Protein AF-A0A7W2AKX7-F1 (afdb_monomer_lite)

pLDDT: mean 70.53, std 17.24, range [45.03, 94.56]

Organism: NCBI:txid357441

Foldseek 3Di:
DPVVVVVVVVVVPPPPDDDDDDPPVVVVLVVLLVVQLVVLVVLAPDDPPPDDDDPVNVPDDPWFKWKAWPVVRDTGDTDRDPSVNSNVQSVVCVVDPPIRIHMYTD

Sequence (106 aa):
MKKRLLWCLLSLSLSLTSQPVFAEETQRSLSTGARMYKNIYAQTSAFDSAFPETEERALQPRFGYFWYCPSCDYESCWHFFHSTAAAFAVTHAQKYDGHHPVIYEV

Structure (mmCIF, N/CA/C/O backbone):
data_AF-A0A7W2AKX7-F1
#
_entry.id   AF-A0A7W2AKX7-F1
#
loop_
_atom_site.group_PDB
_atom_site.id
_atom_site.type_symbol
_atom_site.label_atom_id
_atom_site.label_alt_id
_atom_site.label_comp_id
_atom_site.label_asym_id
_atom_site.label_entity_id
_atom_site.label_seq_id
_atom_site.pdbx_PDB_ins_code
_atom_site.Cartn_x
_atom_site.Cartn_y
_atom_site.Cartn_z
_atom_site.occupancy
_atom_site.B_iso_or_equiv
_atom_site.auth_seq_id
_atom_site.auth_comp_id
_atom_site.auth_asym_id
_atom_site.auth_atom_id
_atom_site.pdbx_PDB_model_num
ATOM 1 N N . MET A 1 1 ? 10.613 48.150 16.833 1.00 48.66 1 MET A N 1
ATOM 2 C CA . MET A 1 1 ? 9.802 46.923 16.641 1.00 48.66 1 MET A CA 1
ATOM 3 C C . MET A 1 1 ? 10.330 45.765 17.509 1.00 48.66 1 MET A C 1
ATOM 5 O O . MET A 1 1 ? 10.811 44.781 16.976 1.00 48.66 1 MET A O 1
ATOM 9 N N . LYS A 1 2 ? 10.287 45.870 18.851 1.00 52.50 2 LYS A N 1
ATOM 10 C CA . LYS A 1 2 ? 10.832 44.832 19.768 1.00 52.50 2 LYS A CA 1
ATOM 11 C C . LYS A 1 2 ? 9.838 44.303 20.819 1.00 52.50 2 LYS A C 1
ATOM 13 O O . LYS A 1 2 ? 10.099 43.285 21.437 1.00 52.50 2 LYS A O 1
ATOM 18 N N . LYS A 1 3 ? 8.677 44.951 20.996 1.00 54.22 3 LYS A N 1
ATOM 19 C CA . LYS A 1 3 ? 7.687 44.584 22.033 1.00 54.22 3 LYS A CA 1
ATOM 20 C C . LYS A 1 3 ? 6.637 43.555 21.585 1.00 54.22 3 LYS A C 1
ATOM 22 O O . LYS A 1 3 ? 5.965 42.983 22.430 1.00 54.22 3 LYS A O 1
ATOM 27 N N . ARG A 1 4 ? 6.504 43.302 20.274 1.00 53.56 4 ARG A N 1
ATOM 28 C CA . ARG A 1 4 ? 5.521 42.345 19.724 1.00 53.56 4 ARG A CA 1
ATOM 29 C C . ARG A 1 4 ? 6.011 40.893 19.727 1.00 53.56 4 ARG A C 1
ATOM 31 O O . ARG A 1 4 ? 5.192 39.991 19.781 1.00 53.56 4 ARG A O 1
ATOM 38 N N . LEU A 1 5 ? 7.328 40.672 19.725 1.00 52.88 5 LEU A N 1
ATOM 39 C CA . LEU A 1 5 ? 7.907 39.323 19.690 1.00 52.88 5 LEU A CA 1
ATOM 40 C C . LEU A 1 5 ? 7.781 38.585 21.034 1.00 52.88 5 LEU A C 1
ATOM 42 O O . LEU A 1 5 ? 7.707 37.363 21.062 1.00 52.88 5 LEU A O 1
ATOM 46 N N . LEU A 1 6 ? 7.728 39.330 22.145 1.00 51.50 6 LEU A N 1
ATOM 47 C CA . LEU A 1 6 ? 7.662 38.748 23.489 1.00 51.50 6 LEU A CA 1
ATOM 48 C C . LEU A 1 6 ? 6.304 38.092 23.785 1.00 51.50 6 LEU A C 1
ATOM 50 O O . LEU A 1 6 ? 6.235 37.144 24.557 1.00 51.50 6 LEU A O 1
ATOM 54 N N . TRP A 1 7 ? 5.230 38.577 23.155 1.00 49.56 7 TRP A N 1
ATOM 55 C CA . TRP A 1 7 ? 3.875 38.082 23.406 1.00 49.56 7 TRP A CA 1
ATOM 56 C C . TRP A 1 7 ? 3.608 36.726 22.748 1.00 49.56 7 TRP A C 1
ATOM 58 O O . TRP A 1 7 ? 2.888 35.920 23.324 1.00 49.56 7 TRP A O 1
ATOM 68 N N . CYS A 1 8 ? 4.250 36.425 21.613 1.00 52.28 8 CYS A N 1
ATOM 69 C CA . CYS A 1 8 ? 4.121 35.118 20.961 1.00 52.28 8 CYS A CA 1
ATOM 70 C C . CYS A 1 8 ? 4.791 33.987 21.759 1.00 52.28 8 CYS A C 1
ATOM 72 O O . CYS A 1 8 ? 4.350 32.844 21.700 1.00 52.28 8 CYS A O 1
ATOM 74 N N . LEU A 1 9 ? 5.844 34.297 22.523 1.00 50.62 9 LEU A N 1
ATOM 75 C CA . LEU A 1 9 ? 6.561 33.297 23.320 1.00 50.62 9 LEU A CA 1
ATOM 76 C C . LEU A 1 9 ? 5.803 32.910 24.599 1.00 50.62 9 LEU A C 1
ATOM 78 O O . LEU A 1 9 ? 5.933 31.780 25.057 1.00 50.62 9 LEU A O 1
ATOM 82 N N . LEU A 1 10 ? 4.976 33.809 25.144 1.00 51.22 10 LEU A N 1
ATOM 83 C CA . LEU A 1 10 ? 4.156 33.534 26.331 1.00 51.22 10 LEU A CA 1
ATOM 84 C C . LEU A 1 10 ? 2.899 32.703 26.034 1.00 51.22 10 LEU A C 1
ATOM 86 O O . LEU A 1 10 ? 2.378 32.058 26.936 1.00 51.22 10 LEU A O 1
ATOM 90 N N . SER A 1 11 ? 2.411 32.684 24.791 1.00 52.78 11 SER A N 1
ATOM 91 C CA . SER A 1 11 ? 1.257 31.851 24.412 1.00 52.78 11 SER A CA 1
ATOM 92 C C . SER A 1 11 ? 1.625 30.373 24.260 1.00 52.78 11 SER A C 1
ATOM 94 O O . SER A 1 11 ? 0.772 29.505 24.422 1.00 52.78 11 SER A O 1
ATOM 96 N N . LEU A 1 12 ? 2.894 30.077 23.952 1.00 47.62 12 LEU A N 1
ATOM 97 C CA . LEU A 1 12 ? 3.352 28.714 23.672 1.00 47.62 12 LEU A CA 1
ATOM 98 C C . LEU A 1 12 ? 3.536 27.862 24.939 1.00 47.62 12 LEU A C 1
ATOM 100 O O . LEU A 1 12 ? 3.527 26.637 24.859 1.00 47.62 12 LEU A O 1
ATOM 104 N N . SER A 1 13 ? 3.695 28.484 26.108 1.00 50.72 13 SER A N 1
ATOM 105 C CA . SER A 1 13 ? 4.015 27.787 27.359 1.00 50.72 13 SER A CA 1
ATOM 106 C C . SER A 1 13 ? 2.797 27.301 28.153 1.00 50.72 13 SER A C 1
ATOM 108 O O . SER A 1 13 ? 2.977 26.581 29.131 1.00 50.72 13 SER A O 1
ATOM 110 N N . LEU A 1 14 ? 1.565 27.634 27.744 1.00 46.91 14 LEU A N 1
ATOM 111 C CA . LEU A 1 14 ? 0.359 27.333 28.531 1.00 46.91 14 LEU A CA 1
ATOM 112 C C . LEU A 1 14 ? -0.469 26.125 28.057 1.00 46.91 14 LEU A C 1
ATOM 114 O O . LEU A 1 14 ? -1.562 25.913 28.568 1.00 46.91 14 LEU A O 1
ATOM 118 N N . SER A 1 15 ? 0.022 25.321 27.108 1.00 47.06 15 SER A N 1
ATOM 119 C CA . SER A 1 15 ? -0.707 24.124 26.633 1.00 47.06 15 SER A CA 1
ATOM 120 C C . SER A 1 15 ? -0.192 22.793 27.199 1.00 47.06 15 SER A C 1
ATOM 122 O O . SER A 1 15 ? -0.716 21.740 26.847 1.00 47.06 15 SER A O 1
ATOM 124 N N . LEU A 1 16 ? 0.804 22.799 28.092 1.00 45.78 16 LEU A N 1
ATOM 125 C CA . LEU A 1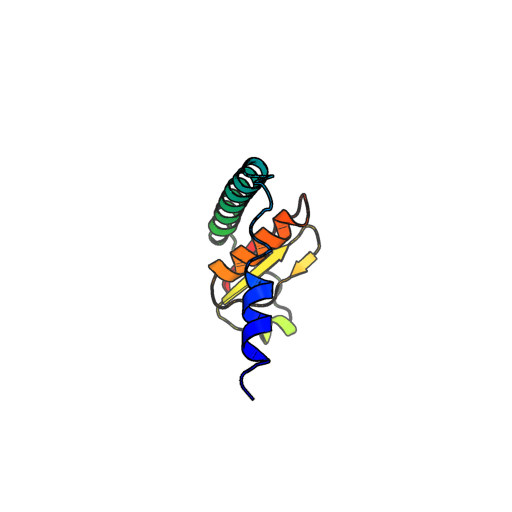 16 ? 1.416 21.564 28.599 1.00 45.78 16 LEU A CA 1
ATOM 126 C C . LEU A 1 16 ? 0.812 21.074 29.925 1.00 45.78 16 LEU A C 1
ATOM 128 O O . LEU A 1 16 ? 1.531 20.691 30.840 1.00 45.78 16 LEU A O 1
ATOM 132 N N . THR A 1 17 ? -0.517 21.073 30.035 1.00 53.84 17 THR A N 1
ATOM 133 C CA . THR A 1 17 ? -1.228 20.311 31.075 1.00 53.84 17 THR A CA 1
ATOM 134 C C . THR A 1 17 ? -2.499 19.696 30.488 1.00 53.84 17 THR A C 1
ATOM 136 O O . THR A 1 17 ? -3.613 20.121 30.785 1.00 53.84 17 THR A O 1
ATOM 139 N N . SER A 1 18 ? -2.351 18.686 29.636 1.00 49.06 18 SER A N 1
ATOM 140 C CA . SER A 1 18 ? -3.412 17.693 29.455 1.00 49.06 18 SER A CA 1
ATOM 141 C C . SER A 1 18 ? -2.872 16.350 29.933 1.00 49.06 18 SER A C 1
ATOM 143 O O . SER A 1 18 ? -1.775 15.929 29.575 1.00 49.06 18 SER A O 1
ATOM 145 N N . GLN A 1 19 ? -3.598 15.759 30.875 1.00 51.66 19 GLN A N 1
ATOM 146 C CA . GLN A 1 19 ? -3.283 14.483 31.505 1.00 51.66 19 GLN A CA 1
ATOM 147 C C . GLN A 1 19 ? -3.220 13.357 30.456 1.00 51.66 19 GLN A C 1
ATOM 149 O O . GLN A 1 19 ? -3.902 13.442 29.433 1.00 51.66 19 GLN A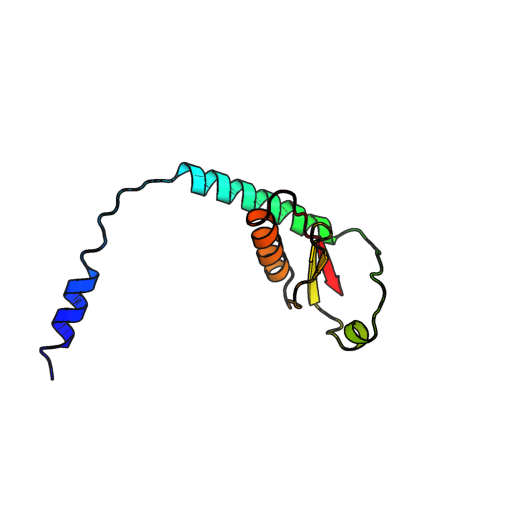 O 1
ATOM 154 N N . PRO A 1 20 ? -2.442 12.286 30.702 1.00 49.28 20 PRO A N 1
ATOM 155 C CA . PRO A 1 20 ? -2.321 11.173 29.778 1.00 49.28 20 PRO A CA 1
ATOM 156 C C . PRO A 1 20 ? -3.584 10.319 29.870 1.00 49.28 20 PRO A C 1
ATOM 158 O O . PRO A 1 20 ? -3.702 9.437 30.717 1.00 49.28 20 PRO A O 1
ATOM 161 N N . VAL A 1 21 ? -4.548 10.579 28.999 1.00 49.72 21 VAL A N 1
ATOM 162 C CA . VAL A 1 21 ? -5.604 9.616 28.703 1.00 49.72 21 VAL A CA 1
ATOM 163 C C . VAL A 1 21 ? -5.193 8.931 27.401 1.00 49.72 21 VAL A C 1
ATOM 165 O O . VAL A 1 21 ? -4.906 9.606 26.420 1.00 49.72 21 VAL A O 1
ATOM 168 N N . PHE A 1 22 ? -5.130 7.596 27.435 1.00 50.41 22 PHE A N 1
ATOM 169 C CA . PHE A 1 22 ? -4.808 6.671 26.334 1.00 50.41 22 PHE A CA 1
ATOM 170 C C . PHE A 1 22 ? -3.343 6.280 26.064 1.00 50.41 22 PHE A C 1
ATOM 172 O O . PHE A 1 22 ? -2.805 6.436 24.969 1.00 50.41 22 PHE A O 1
ATOM 179 N N . ALA A 1 23 ? -2.743 5.575 27.026 1.00 51.66 23 ALA A N 1
ATOM 180 C CA . ALA A 1 23 ? -1.642 4.649 26.730 1.00 51.66 23 ALA A CA 1
ATOM 181 C C . ALA A 1 23 ? -2.138 3.303 26.145 1.00 51.66 23 ALA A C 1
ATOM 183 O O . ALA A 1 23 ? -1.448 2.689 25.336 1.00 51.66 23 ALA A O 1
ATOM 184 N N . GLU A 1 24 ? -3.344 2.841 26.499 1.00 49.38 24 GLU A N 1
ATOM 185 C CA . GLU A 1 24 ? -3.778 1.472 26.169 1.00 49.38 24 GLU A CA 1
ATOM 186 C C . GLU A 1 24 ? -4.277 1.296 24.721 1.00 49.38 24 GLU A C 1
ATOM 188 O O . GLU A 1 24 ? -3.961 0.306 24.060 1.00 49.38 24 GLU A O 1
ATOM 193 N N . GLU A 1 25 ? -5.007 2.277 24.187 1.00 49.47 25 GLU A N 1
ATOM 194 C CA . GLU A 1 25 ? -5.493 2.264 22.797 1.00 49.47 25 GLU A CA 1
ATOM 195 C C . GLU A 1 25 ? -4.364 2.538 21.810 1.00 49.47 25 GLU A C 1
ATOM 197 O O . GLU A 1 25 ? -4.284 1.882 20.775 1.00 49.47 25 GLU A O 1
ATOM 202 N N . THR A 1 26 ? -3.406 3.389 22.186 1.00 51.69 26 THR A N 1
ATOM 203 C CA . THR A 1 26 ? -2.187 3.627 21.407 1.00 51.69 26 THR A CA 1
ATOM 204 C C . THR A 1 26 ? -1.350 2.353 21.283 1.00 51.69 26 THR A C 1
ATOM 206 O O . THR A 1 26 ? -0.878 2.034 20.197 1.00 51.69 26 THR A O 1
ATOM 209 N N . GLN A 1 27 ? -1.206 1.564 22.352 1.00 52.94 27 GLN A N 1
ATOM 210 C CA . GLN A 1 27 ? -0.404 0.336 22.325 1.00 52.94 27 GLN A CA 1
ATOM 211 C C . GLN A 1 27 ? -1.107 -0.813 21.575 1.00 52.94 27 GLN A C 1
ATOM 213 O O . GLN A 1 27 ? -0.467 -1.569 20.834 1.00 52.94 27 GLN A O 1
ATOM 218 N N . ARG A 1 28 ? -2.438 -0.924 21.701 1.00 57.19 28 ARG A N 1
ATOM 219 C CA . ARG A 1 28 ? -3.257 -1.860 20.909 1.00 57.19 28 ARG A CA 1
ATOM 220 C C . ARG A 1 28 ? -3.265 -1.470 19.427 1.00 57.19 28 ARG A C 1
ATOM 222 O O . ARG A 1 28 ? -3.094 -2.339 18.578 1.00 57.19 28 ARG A O 1
ATOM 229 N N . SER A 1 29 ? -3.368 -0.180 19.116 1.00 58.06 29 SER A N 1
ATOM 230 C CA . SER A 1 29 ? -3.275 0.358 17.754 1.00 58.06 29 SER A CA 1
ATOM 231 C C . SER A 1 29 ? -1.886 0.137 17.147 1.00 58.06 29 SER A C 1
ATOM 233 O O . SER A 1 29 ? -1.780 -0.355 16.026 1.00 58.06 29 SER A O 1
ATOM 235 N N . LEU A 1 30 ? -0.810 0.367 17.909 1.00 59.69 30 LEU A N 1
ATOM 236 C CA . LEU A 1 30 ? 0.567 0.157 17.452 1.00 59.69 30 LEU A CA 1
ATOM 237 C C . LEU A 1 30 ? 0.864 -1.325 17.183 1.00 59.69 30 LEU A C 1
ATOM 239 O O . LEU A 1 30 ? 1.447 -1.663 16.157 1.00 59.69 30 LEU A O 1
ATOM 243 N N . SER A 1 31 ? 0.439 -2.223 18.077 1.00 62.38 31 SER A N 1
ATOM 244 C CA . SER A 1 31 ? 0.616 -3.673 17.896 1.00 62.38 31 SER A CA 1
ATOM 245 C C . SER A 1 31 ? -0.241 -4.231 16.756 1.00 62.38 31 SER A C 1
ATOM 247 O O . SER A 1 31 ? 0.236 -5.059 15.978 1.00 62.38 31 SER A O 1
ATOM 249 N N . THR A 1 32 ? -1.471 -3.735 16.599 1.00 66.38 32 THR A N 1
ATOM 250 C CA . THR A 1 32 ? -2.360 -4.097 15.484 1.00 66.38 32 THR A CA 1
ATOM 251 C C . THR A 1 32 ? -1.810 -3.575 14.160 1.00 66.38 32 THR A C 1
ATOM 253 O O . THR A 1 32 ? -1.724 -4.332 13.197 1.00 66.38 32 THR A O 1
ATOM 256 N N . GLY A 1 33 ? -1.341 -2.326 14.125 1.00 63.16 33 GLY A N 1
ATOM 257 C CA . GLY A 1 33 ? -0.700 -1.713 12.964 1.00 63.16 33 GLY A CA 1
ATOM 258 C C . GLY A 1 33 ? 0.601 -2.403 12.569 1.00 63.16 33 GLY A C 1
ATOM 259 O O . GLY A 1 33 ? 0.792 -2.699 11.397 1.00 63.16 33 GLY A O 1
ATOM 260 N N . ALA A 1 34 ? 1.458 -2.758 13.530 1.00 66.50 34 ALA A N 1
ATOM 26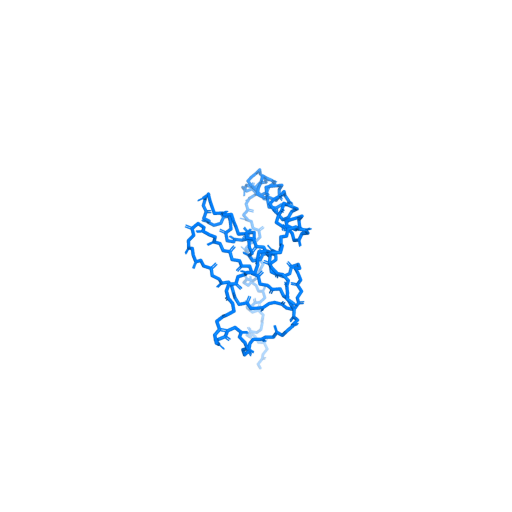1 C CA . ALA A 1 34 ? 2.682 -3.512 13.263 1.00 66.50 34 ALA A CA 1
ATOM 262 C C . ALA A 1 34 ? 2.386 -4.920 12.718 1.00 66.50 34 ALA A C 1
ATOM 264 O O . ALA A 1 34 ? 3.072 -5.397 11.812 1.00 66.50 34 ALA A O 1
ATOM 265 N N . ARG A 1 35 ? 1.340 -5.582 13.231 1.00 68.88 35 ARG A N 1
ATOM 266 C CA . ARG A 1 35 ? 0.884 -6.884 12.729 1.00 68.88 35 ARG A CA 1
ATOM 267 C C . ARG A 1 35 ? 0.304 -6.776 11.318 1.00 68.88 35 ARG A C 1
ATOM 269 O O . ARG A 1 35 ? 0.655 -7.590 10.470 1.00 68.88 35 ARG A O 1
ATOM 276 N N . MET A 1 36 ? -0.536 -5.776 11.057 1.00 66.44 36 MET A N 1
ATOM 277 C CA . MET A 1 36 ? -1.096 -5.506 9.728 1.00 66.44 36 MET A CA 1
ATOM 278 C C . MET A 1 36 ? 0.001 -5.160 8.724 1.00 66.44 36 MET A C 1
ATOM 280 O O . MET A 1 36 ? 0.048 -5.763 7.658 1.00 66.44 36 MET A O 1
ATOM 284 N N . TYR A 1 37 ? 0.932 -4.280 9.097 1.00 70.19 37 TYR A N 1
ATOM 285 C CA . TYR A 1 37 ? 2.098 -3.949 8.283 1.00 70.19 37 TYR A CA 1
ATOM 286 C C . TYR A 1 37 ? 2.889 -5.203 7.931 1.00 70.19 37 TYR A C 1
ATOM 288 O O . TYR A 1 37 ? 3.172 -5.431 6.765 1.00 70.19 37 TYR A O 1
ATOM 296 N N . LYS A 1 38 ? 3.183 -6.066 8.911 1.00 70.06 38 LYS A N 1
ATOM 297 C CA . LYS A 1 38 ? 3.902 -7.321 8.666 1.00 70.06 38 LYS A CA 1
ATOM 298 C C . LYS A 1 38 ? 3.144 -8.258 7.720 1.00 70.06 38 LYS A C 1
ATOM 300 O O . LYS A 1 38 ? 3.779 -8.891 6.886 1.00 70.06 38 LYS A O 1
ATOM 305 N N . ASN A 1 39 ? 1.821 -8.348 7.839 1.00 69.12 39 ASN A N 1
ATOM 306 C CA . ASN A 1 39 ? 1.000 -9.203 6.979 1.00 69.12 39 ASN A CA 1
ATOM 307 C C . ASN A 1 39 ? 0.967 -8.688 5.536 1.00 69.12 39 ASN A C 1
ATOM 309 O O . ASN A 1 39 ? 1.230 -9.456 4.618 1.00 69.12 39 ASN A O 1
ATOM 313 N N . ILE A 1 40 ? 0.710 -7.393 5.348 1.00 69.00 40 ILE A N 1
ATOM 314 C CA . ILE A 1 40 ? 0.672 -6.763 4.024 1.00 69.00 40 ILE A CA 1
ATOM 315 C C . ILE A 1 40 ? 2.079 -6.779 3.398 1.00 69.00 40 ILE A C 1
ATOM 317 O O . ILE A 1 40 ? 2.233 -7.075 2.218 1.00 69.00 40 ILE A O 1
ATOM 321 N N . TYR A 1 41 ? 3.127 -6.566 4.200 1.00 66.44 41 TYR A N 1
ATOM 322 C CA . TYR A 1 41 ? 4.520 -6.676 3.761 1.00 66.44 41 TYR A CA 1
ATOM 323 C C . TYR A 1 41 ? 4.906 -8.102 3.347 1.00 66.44 41 TYR A C 1
ATOM 325 O O . TYR A 1 41 ? 5.679 -8.294 2.412 1.00 66.44 41 TYR A O 1
ATOM 333 N N . ALA A 1 42 ? 4.368 -9.120 4.019 1.00 64.31 42 ALA A N 1
ATOM 334 C CA . ALA A 1 42 ? 4.614 -10.515 3.667 1.00 64.31 42 ALA A CA 1
ATOM 335 C C . ALA A 1 42 ? 3.821 -10.977 2.431 1.00 64.31 42 ALA A C 1
ATOM 337 O O . ALA A 1 42 ? 4.223 -11.946 1.796 1.00 64.31 42 ALA A O 1
ATOM 338 N N . GLN A 1 43 ? 2.723 -10.302 2.077 1.00 63.09 43 GLN A N 1
ATOM 339 C CA . GLN A 1 43 ? 1.876 -10.669 0.936 1.00 63.09 43 GLN A CA 1
ATOM 340 C C . GLN A 1 43 ? 2.480 -10.321 -0.430 1.00 63.09 43 GLN A C 1
ATOM 342 O O . GLN A 1 43 ? 1.998 -10.817 -1.442 1.00 63.09 43 GLN A O 1
ATOM 347 N N . THR A 1 44 ? 3.570 -9.554 -0.473 1.00 57.16 44 THR A N 1
ATOM 348 C CA . THR A 1 44 ? 4.236 -9.168 -1.727 1.00 57.16 44 THR A CA 1
ATOM 349 C C . THR A 1 44 ? 4.932 -10.314 -2.474 1.00 57.16 44 THR A C 1
ATOM 351 O O . THR A 1 44 ? 5.389 -10.105 -3.588 1.00 57.16 44 THR A O 1
ATOM 354 N N . SER A 1 45 ? 5.057 -11.517 -1.899 1.00 49.75 45 SER A N 1
ATOM 355 C CA . SER A 1 45 ? 5.931 -12.572 -2.448 1.00 49.75 45 SER A CA 1
ATOM 356 C C . SER A 1 45 ? 5.236 -13.756 -3.121 1.00 49.75 45 SER A C 1
ATOM 358 O O . SER A 1 45 ? 5.895 -14.741 -3.449 1.00 49.75 45 SER A O 1
ATOM 360 N N . ALA A 1 46 ? 3.935 -13.699 -3.375 1.00 50.81 46 ALA A N 1
ATOM 361 C CA . ALA A 1 46 ? 3.288 -14.738 -4.161 1.00 50.81 46 ALA A CA 1
ATOM 362 C C . ALA A 1 46 ? 2.029 -14.178 -4.796 1.00 50.81 46 ALA A C 1
ATOM 364 O O . ALA A 1 46 ? 1.013 -14.135 -4.124 1.00 50.81 46 ALA A O 1
ATOM 365 N N . PHE A 1 47 ? 2.095 -13.743 -6.052 1.00 46.72 47 PHE A N 1
ATOM 366 C CA . PHE A 1 47 ? 1.097 -14.098 -7.059 1.00 46.72 47 PHE A CA 1
ATOM 367 C C . PHE A 1 47 ? 1.475 -13.492 -8.411 1.00 46.72 47 PHE A C 1
ATOM 369 O O . PHE A 1 47 ? 1.541 -12.279 -8.569 1.00 46.72 47 PHE A O 1
ATOM 376 N N . ASP A 1 48 ? 1.601 -14.374 -9.399 1.00 45.03 48 ASP A N 1
ATOM 377 C CA . ASP A 1 48 ? 1.560 -14.102 -10.841 1.00 45.03 48 ASP A CA 1
ATOM 378 C C . ASP A 1 48 ? 0.109 -13.770 -11.270 1.00 45.03 48 ASP A C 1
ATOM 380 O O . ASP A 1 48 ? -0.413 -14.239 -12.282 1.00 45.03 48 ASP A O 1
ATOM 384 N N . SER A 1 49 ? -0.615 -13.032 -10.420 1.00 48.56 49 SER A N 1
ATOM 385 C CA . SER A 1 49 ? -1.957 -12.544 -10.713 1.00 48.56 49 SER A CA 1
ATOM 386 C C . SER A 1 49 ? -1.779 -11.328 -11.596 1.00 48.56 49 SER A C 1
ATOM 388 O O . SER A 1 49 ? -1.777 -10.195 -11.118 1.00 48.56 49 SER A O 1
ATOM 390 N N . ALA A 1 50 ? -1.577 -11.591 -12.885 1.00 55.94 50 ALA A N 1
ATOM 391 C CA . ALA A 1 50 ? -1.626 -10.590 -13.928 1.00 55.94 50 ALA A CA 1
ATOM 392 C C . ALA A 1 50 ? -2.979 -9.879 -13.828 1.00 55.94 50 ALA A C 1
ATOM 394 O O . ALA A 1 50 ? -4.001 -10.370 -14.315 1.00 55.94 50 ALA A O 1
ATOM 395 N N . PHE A 1 51 ? -3.008 -8.730 -13.149 1.00 58.28 51 PHE A N 1
ATOM 396 C CA . PHE A 1 51 ? -4.104 -7.810 -13.359 1.00 58.28 51 PHE A CA 1
ATOM 397 C C . PHE A 1 51 ? -4.155 -7.507 -14.854 1.00 58.28 51 PHE A C 1
ATOM 399 O O . PHE A 1 51 ? -3.098 -7.315 -15.460 1.00 58.28 51 PHE A O 1
ATOM 406 N N . PRO A 1 52 ? -5.351 -7.442 -15.451 1.00 57.09 52 PRO A N 1
ATOM 407 C CA . PRO A 1 52 ? -5.465 -7.146 -16.867 1.00 57.09 52 PRO A CA 1
ATOM 408 C C . PRO A 1 52 ? -4.728 -5.836 -17.180 1.00 57.09 52 PRO A C 1
ATOM 410 O O . PRO A 1 52 ? -4.979 -4.806 -16.547 1.00 57.09 52 PRO A O 1
ATOM 413 N N . GLU A 1 53 ? -3.783 -5.894 -18.122 1.00 58.28 53 GLU A N 1
ATOM 414 C CA . GLU A 1 53 ? -3.136 -4.705 -18.673 1.00 58.28 53 GLU A CA 1
ATOM 415 C C . GLU A 1 53 ? -4.210 -3.872 -19.377 1.00 58.28 53 GLU A C 1
ATOM 417 O O . GLU A 1 53 ? -4.743 -4.253 -20.420 1.00 58.28 53 GLU A O 1
ATOM 422 N N . THR A 1 54 ? -4.570 -2.742 -18.777 1.00 66.94 54 THR A N 1
ATOM 423 C CA . THR A 1 54 ? -5.395 -1.725 -19.425 1.00 66.94 54 THR A CA 1
ATOM 424 C C . THR A 1 54 ? -4.497 -0.764 -20.202 1.00 66.94 54 THR A C 1
ATOM 426 O O . THR A 1 54 ? -3.320 -0.592 -19.879 1.00 66.94 54 THR A O 1
ATOM 429 N N . GLU A 1 55 ? -5.050 -0.095 -21.217 1.00 64.06 55 GLU A N 1
ATOM 430 C CA . GLU A 1 55 ? -4.327 0.923 -21.998 1.00 64.06 55 GLU A CA 1
ATOM 431 C C . GLU A 1 55 ? -3.779 2.050 -21.099 1.00 64.06 55 GLU A C 1
ATOM 433 O O . GLU A 1 55 ? -2.677 2.551 -21.308 1.00 64.06 55 GLU A O 1
ATOM 438 N N . GLU A 1 56 ? -4.506 2.379 -20.028 1.00 66.88 56 GLU A N 1
ATOM 439 C CA . GLU A 1 56 ? -4.082 3.343 -19.012 1.00 66.88 56 GLU A CA 1
ATOM 440 C C . GLU A 1 56 ? -2.881 2.842 -18.193 1.00 66.88 56 GLU A C 1
ATOM 442 O O . GLU A 1 56 ? -1.959 3.609 -17.917 1.00 66.88 56 GLU A O 1
ATOM 447 N N . ARG A 1 57 ? -2.832 1.544 -17.864 1.00 64.56 57 ARG A N 1
ATOM 448 C CA . ARG A 1 57 ? -1.716 0.932 -17.128 1.00 64.56 57 ARG A CA 1
ATOM 449 C C . ARG A 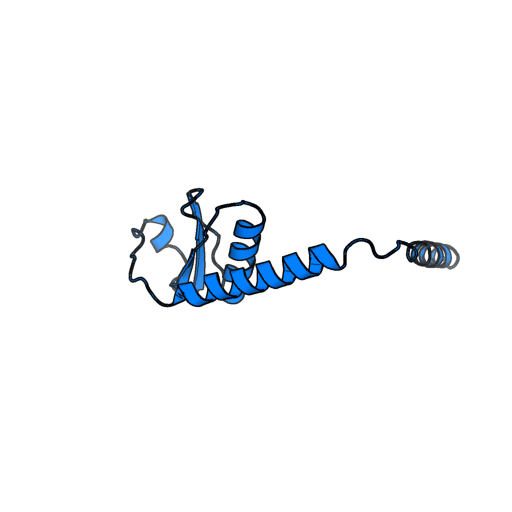1 57 ? -0.466 0.755 -17.998 1.00 64.56 57 ARG A C 1
ATOM 451 O O . ARG A 1 57 ? 0.642 0.847 -17.481 1.00 64.56 57 ARG A O 1
ATOM 458 N N . ALA A 1 58 ? -0.609 0.614 -19.317 1.00 65.69 58 ALA A N 1
ATOM 459 C CA . ALA A 1 58 ? 0.528 0.581 -20.245 1.00 65.69 58 ALA A CA 1
ATOM 460 C C . ALA A 1 58 ? 1.345 1.893 -20.265 1.00 65.69 58 ALA A C 1
ATOM 462 O O . ALA A 1 58 ? 2.517 1.890 -20.651 1.00 65.69 58 ALA A O 1
ATOM 463 N N . LEU A 1 59 ? 0.740 3.008 -19.837 1.00 69.50 59 LEU A N 1
ATOM 464 C CA . LEU A 1 59 ? 1.385 4.320 -19.718 1.00 69.50 59 LEU A CA 1
ATOM 465 C C . LEU A 1 59 ? 2.017 4.566 -18.336 1.00 69.50 59 LEU A C 1
ATOM 467 O O . LEU A 1 59 ? 2.680 5.587 -18.140 1.00 69.50 59 LEU A O 1
ATOM 471 N N . GLN A 1 60 ? 1.807 3.665 -17.375 1.00 66.31 60 GLN A N 1
ATOM 472 C CA . GLN A 1 60 ? 2.255 3.829 -15.994 1.00 66.31 60 GLN A CA 1
ATOM 473 C C . GLN A 1 60 ? 3.712 3.368 -15.786 1.00 66.31 60 GLN A C 1
ATOM 475 O O . GLN A 1 60 ? 4.294 2.704 -16.650 1.00 66.31 60 GLN A O 1
ATOM 480 N N . PRO A 1 61 ? 4.356 3.775 -14.671 1.00 66.12 61 PRO A N 1
ATOM 481 C CA . PRO A 1 61 ? 5.746 3.430 -14.391 1.00 66.12 61 PRO A CA 1
ATOM 482 C C . PRO A 1 61 ? 5.968 1.914 -14.422 1.00 66.12 61 PRO A C 1
ATOM 484 O O . PRO A 1 61 ? 5.265 1.166 -13.756 1.00 66.12 61 PRO A O 1
ATOM 487 N N . ARG A 1 62 ? 6.992 1.468 -15.159 1.00 70.31 62 ARG A N 1
ATOM 488 C CA . ARG A 1 62 ? 7.399 0.049 -15.242 1.00 70.31 62 ARG A CA 1
ATOM 489 C C . ARG A 1 62 ? 8.223 -0.428 -14.043 1.00 70.31 62 ARG A C 1
ATOM 491 O O . ARG A 1 62 ? 8.899 -1.441 -14.139 1.00 70.31 62 ARG A O 1
ATOM 498 N N . PHE A 1 63 ? 8.303 0.393 -13.004 1.00 80.50 63 PHE A N 1
ATOM 499 C CA . PHE A 1 63 ? 8.998 0.058 -11.777 1.00 80.50 63 PHE A CA 1
ATOM 500 C C . PHE A 1 63 ? 8.296 0.755 -10.613 1.00 80.50 63 PHE A C 1
ATOM 502 O O . PHE A 1 63 ? 8.020 1.959 -10.674 1.00 80.50 63 PHE A O 1
ATOM 509 N N . GLY A 1 64 ? 8.029 0.016 -9.544 1.00 87.69 64 GLY A N 1
ATOM 510 C CA . GLY A 1 64 ? 7.509 0.567 -8.297 1.00 87.69 64 GLY A CA 1
ATOM 511 C C . GLY A 1 64 ? 6.414 -0.288 -7.682 1.00 87.69 64 GLY A C 1
ATOM 512 O O . GLY A 1 64 ? 6.234 -1.450 -8.028 1.00 87.69 64 GLY A O 1
ATOM 513 N N . TYR A 1 65 ? 5.691 0.311 -6.740 1.00 88.50 65 TYR A N 1
ATOM 514 C CA . TYR A 1 65 ? 4.706 -0.378 -5.921 1.00 88.50 65 TYR A CA 1
ATOM 515 C C . TYR A 1 65 ? 3.386 0.382 -5.894 1.00 88.50 65 TYR A C 1
ATOM 517 O O . TYR A 1 65 ? 3.367 1.602 -5.741 1.00 88.50 65 TYR A O 1
ATOM 525 N N . PHE A 1 66 ? 2.274 -0.330 -5.947 1.00 89.75 66 PHE A N 1
ATOM 526 C CA . PHE A 1 66 ? 0.948 0.212 -5.649 1.00 89.75 66 PHE A CA 1
ATOM 527 C C . PHE A 1 66 ? 0.192 -0.783 -4.771 1.00 89.75 66 PHE A C 1
ATOM 529 O O . PHE A 1 66 ? 0.660 -1.899 -4.542 1.00 89.75 66 PHE A O 1
ATOM 536 N N . TRP A 1 67 ? -0.956 -0.395 -4.232 1.00 91.69 67 TRP A N 1
ATOM 537 C CA . TRP A 1 67 ? -1.824 -1.318 -3.514 1.00 91.69 67 TRP A CA 1
ATOM 538 C C . TRP A 1 67 ? -3.260 -1.226 -4.013 1.00 91.69 67 TRP A C 1
ATOM 540 O O . TRP A 1 67 ? -3.737 -0.164 -4.409 1.00 91.69 67 TRP A O 1
ATOM 550 N N . TYR A 1 68 ? -3.951 -2.358 -3.984 1.00 90.25 68 TYR A N 1
ATOM 551 C CA . TYR A 1 68 ? -5.348 -2.482 -4.375 1.00 90.25 68 TYR A CA 1
ATOM 552 C C . TYR A 1 68 ? -6.143 -3.142 -3.253 1.00 90.25 68 TYR A C 1
ATOM 554 O O . TYR A 1 68 ? -5.670 -4.078 -2.607 1.00 90.25 68 TYR A O 1
ATOM 562 N N . CYS A 1 69 ? -7.350 -2.648 -3.004 1.00 92.56 69 CYS A N 1
ATOM 563 C CA . CYS A 1 69 ? -8.273 -3.203 -2.026 1.00 92.56 69 CYS A CA 1
ATOM 564 C C . CYS A 1 69 ? -9.471 -3.848 -2.736 1.00 92.56 69 CYS A C 1
ATOM 566 O O . CYS A 1 69 ? -10.373 -3.122 -3.160 1.00 92.56 69 CYS A O 1
ATOM 568 N N . PRO A 1 70 ? -9.545 -5.193 -2.797 1.00 87.75 70 PRO A N 1
ATOM 569 C CA . PRO A 1 70 ? -10.666 -5.898 -3.423 1.00 87.75 70 PRO A CA 1
ATOM 570 C C . PRO A 1 70 ? -12.006 -5.633 -2.731 1.00 87.75 70 PRO A C 1
ATOM 572 O O . PRO A 1 70 ? -13.057 -5.687 -3.360 1.00 87.75 70 PRO A O 1
ATOM 575 N N . SER A 1 71 ? -11.981 -5.337 -1.427 1.00 90.50 71 SER A N 1
ATOM 576 C CA . SER A 1 71 ? -13.188 -5.101 -0.628 1.00 90.50 71 SER A CA 1
ATOM 577 C C . SER A 1 71 ? -13.967 -3.860 -1.067 1.00 90.50 71 SER A C 1
ATOM 579 O O . SER A 1 71 ? -15.180 -3.815 -0.887 1.00 90.50 71 SER A O 1
ATOM 581 N N . CYS A 1 72 ? -13.289 -2.854 -1.625 1.00 92.88 72 CYS A N 1
ATOM 582 C CA . CYS A 1 72 ? -13.914 -1.604 -2.063 1.00 92.88 72 CYS A CA 1
ATOM 583 C C . CYS A 1 72 ? -13.507 -1.172 -3.472 1.00 92.88 72 CYS A C 1
ATOM 585 O O . CYS A 1 72 ? -13.734 -0.021 -3.832 1.00 92.88 72 CYS A O 1
ATOM 587 N N . ASP A 1 73 ? -12.878 -2.075 -4.224 1.00 91.00 73 ASP A N 1
ATOM 588 C CA . ASP A 1 73 ? -12.398 -1.856 -5.587 1.00 91.00 73 ASP A CA 1
ATOM 589 C C . ASP A 1 73 ? -11.547 -0.581 -5.747 1.00 91.00 73 ASP A C 1
ATOM 591 O O . ASP A 1 73 ? -11.648 0.158 -6.723 1.00 91.00 73 ASP A O 1
ATOM 595 N N . TYR A 1 74 ? -10.728 -0.280 -4.733 1.00 90.38 74 TYR A N 1
ATOM 596 C CA . TYR A 1 74 ? -9.894 0.921 -4.718 1.00 90.38 74 TYR A CA 1
ATOM 597 C C . TYR A 1 74 ? -8.450 0.587 -5.081 1.00 90.38 74 TYR A C 1
ATOM 599 O O . TYR A 1 74 ? -7.824 -0.238 -4.416 1.00 90.38 74 TYR A O 1
ATOM 607 N N . GLU A 1 75 ? -7.913 1.288 -6.078 1.00 91.00 75 GLU A N 1
ATOM 608 C CA . GLU A 1 75 ? -6.505 1.248 -6.474 1.00 91.00 75 GLU A CA 1
ATOM 609 C C . GLU A 1 75 ? -5.786 2.528 -6.031 1.00 91.00 75 GLU A C 1
ATOM 611 O O . GLU A 1 75 ? -6.284 3.644 -6.211 1.00 91.00 75 GLU A O 1
ATOM 616 N N . SER A 1 76 ? -4.612 2.373 -5.421 1.00 90.12 76 SER A N 1
ATOM 617 C CA . SER A 1 76 ? -3.783 3.498 -5.006 1.00 90.12 76 SER A CA 1
ATOM 618 C C . SER A 1 76 ? -3.017 4.114 -6.172 1.00 90.12 76 SER A C 1
ATOM 620 O O . SER A 1 76 ? -2.803 3.498 -7.211 1.00 90.12 76 SER A O 1
ATOM 622 N N . CYS A 1 77 ? -2.486 5.317 -5.957 1.00 89.50 77 CYS A N 1
ATOM 623 C CA . CYS A 1 77 ? -1.408 5.810 -6.804 1.00 89.50 77 CYS A CA 1
ATOM 624 C C . CYS A 1 77 ? -0.119 4.991 -6.607 1.00 89.50 77 CYS A C 1
ATOM 626 O O . CYS A 1 77 ? 0.024 4.225 -5.650 1.00 89.50 77 CYS A O 1
ATOM 628 N N . TRP A 1 78 ? 0.833 5.189 -7.516 1.00 90.00 78 TRP A N 1
ATOM 629 C CA . TRP A 1 78 ? 2.143 4.553 -7.463 1.00 90.00 78 TRP A CA 1
ATOM 630 C C . TRP A 1 78 ? 3.047 5.151 -6.394 1.00 90.00 78 TRP A C 1
ATOM 632 O O . TRP A 1 78 ? 3.080 6.361 -6.158 1.00 90.00 78 TRP A O 1
ATOM 642 N N . HIS A 1 79 ? 3.864 4.284 -5.817 1.00 87.62 79 HIS A N 1
ATOM 643 C CA . HIS A 1 79 ? 4.877 4.590 -4.831 1.00 87.62 79 HIS A CA 1
ATOM 644 C C . HIS A 1 79 ? 6.219 4.018 -5.285 1.00 87.62 79 HIS A C 1
ATOM 646 O O . HIS A 1 79 ? 6.316 2.880 -5.731 1.00 87.62 79 HIS A O 1
ATOM 652 N N . PHE A 1 80 ? 7.286 4.795 -5.117 1.00 87.69 80 PHE A N 1
ATOM 653 C CA . PHE A 1 80 ? 8.635 4.330 -5.449 1.00 87.69 80 PHE A CA 1
ATOM 654 C C . PHE A 1 80 ? 9.133 3.247 -4.477 1.00 87.69 80 PHE A C 1
ATOM 656 O O . PHE A 1 80 ? 9.876 2.353 -4.862 1.00 87.69 80 PHE A O 1
ATOM 663 N N . PHE A 1 81 ? 8.716 3.315 -3.209 1.00 88.12 81 PHE A N 1
ATOM 664 C CA . PHE A 1 81 ? 9.141 2.383 -2.166 1.00 88.12 81 PHE A CA 1
ATOM 665 C C . PHE A 1 81 ? 7.979 1.522 -1.678 1.00 88.12 81 PHE A C 1
ATOM 667 O O . PHE A 1 81 ? 6.916 2.043 -1.328 1.00 88.12 81 PHE A O 1
ATOM 674 N N . HIS A 1 82 ? 8.242 0.223 -1.530 1.00 86.62 82 HIS A N 1
ATOM 675 C CA . HIS A 1 82 ? 7.315 -0.750 -0.952 1.00 86.62 82 HIS A CA 1
ATOM 676 C C . HIS A 1 82 ? 6.772 -0.304 0.409 1.00 86.62 82 HIS A C 1
ATOM 678 O O . HIS A 1 82 ? 5.566 -0.298 0.636 1.00 86.62 82 HIS A O 1
ATOM 684 N N . SER A 1 83 ? 7.657 0.163 1.295 1.00 86.88 83 SER A N 1
ATOM 685 C CA . SER A 1 83 ? 7.293 0.601 2.647 1.00 86.88 83 SER A CA 1
ATOM 686 C C . SER A 1 83 ? 6.283 1.748 2.651 1.00 86.88 83 SER A C 1
ATOM 688 O O . SER A 1 83 ? 5.443 1.832 3.546 1.00 86.88 83 SER A O 1
ATOM 690 N N . THR A 1 84 ? 6.339 2.617 1.638 1.00 90.62 84 THR A N 1
ATOM 691 C CA . THR A 1 84 ? 5.376 3.708 1.478 1.00 90.62 84 THR A CA 1
ATOM 692 C C . THR A 1 84 ? 4.017 3.151 1.066 1.00 90.62 84 THR A C 1
ATOM 694 O O . THR A 1 84 ? 3.034 3.441 1.744 1.00 90.62 84 THR A O 1
ATOM 697 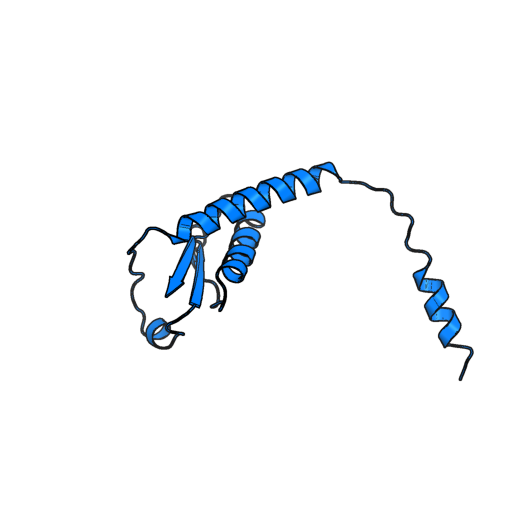N N . ALA A 1 85 ? 3.960 2.293 0.041 1.00 91.75 85 ALA A N 1
ATOM 698 C CA . ALA A 1 85 ? 2.718 1.623 -0.360 1.00 91.75 85 ALA A CA 1
ATOM 699 C C . ALA A 1 85 ? 2.088 0.851 0.813 1.00 91.75 85 ALA A C 1
ATOM 701 O O . ALA A 1 85 ? 0.898 0.992 1.089 1.00 91.75 85 ALA A O 1
ATOM 702 N N . ALA A 1 86 ? 2.906 0.120 1.574 1.00 90.38 86 ALA A N 1
ATOM 703 C CA . ALA A 1 86 ? 2.471 -0.621 2.751 1.00 90.38 86 ALA A CA 1
ATOM 704 C C . ALA A 1 86 ? 1.892 0.273 3.847 1.00 90.38 86 ALA A C 1
ATOM 706 O O . ALA A 1 86 ? 0.854 -0.058 4.416 1.00 90.38 86 ALA A O 1
ATOM 707 N N . ALA A 1 87 ? 2.518 1.414 4.141 1.00 89.50 87 ALA A N 1
ATOM 708 C CA . ALA A 1 87 ? 2.008 2.339 5.149 1.00 89.50 87 ALA A CA 1
ATOM 709 C C . ALA A 1 87 ? 0.610 2.875 4.785 1.00 89.50 87 ALA A C 1
ATOM 711 O O . ALA A 1 87 ? -0.275 2.939 5.645 1.00 89.50 87 ALA A O 1
ATOM 712 N N . PHE A 1 88 ? 0.381 3.206 3.511 1.00 92.75 88 PHE A N 1
ATOM 713 C CA . PHE A 1 88 ? -0.930 3.659 3.040 1.00 92.75 88 PHE A CA 1
ATOM 714 C C . PHE A 1 88 ? -1.970 2.534 3.028 1.00 92.75 88 PHE A C 1
ATOM 716 O O . PHE A 1 88 ? -3.084 2.748 3.506 1.00 92.75 88 PHE A O 1
ATOM 723 N N . ALA A 1 89 ? -1.599 1.331 2.584 1.00 92.31 89 ALA A N 1
ATOM 724 C CA . ALA A 1 89 ? -2.458 0.149 2.640 1.00 92.31 89 ALA A CA 1
ATOM 725 C C . ALA A 1 89 ? -2.892 -0.172 4.084 1.00 92.31 89 ALA A C 1
ATOM 727 O O . ALA A 1 89 ? -4.077 -0.358 4.356 1.00 92.31 89 ALA A O 1
ATOM 728 N N . VAL A 1 90 ? -1.964 -0.152 5.047 1.00 91.81 90 VAL A N 1
ATOM 729 C CA . VAL A 1 90 ? -2.282 -0.345 6.475 1.00 91.81 90 VAL A CA 1
ATOM 730 C C . VAL A 1 90 ? -3.242 0.730 6.968 1.00 91.81 90 VAL A C 1
ATOM 732 O O . VAL A 1 90 ? -4.232 0.411 7.619 1.00 91.81 90 VAL A O 1
ATOM 735 N N . THR A 1 91 ? -2.983 1.996 6.637 1.00 93.00 91 THR A N 1
ATOM 736 C CA . THR A 1 91 ? -3.855 3.107 7.045 1.00 93.00 91 THR A CA 1
ATOM 737 C C . THR A 1 91 ? -5.271 2.930 6.490 1.00 93.00 91 THR A C 1
ATOM 739 O O . THR A 1 91 ? -6.249 3.196 7.186 1.00 93.00 91 THR A O 1
ATOM 742 N N . HIS A 1 92 ? -5.400 2.434 5.257 1.00 93.81 92 HIS A N 1
ATOM 743 C CA . HIS A 1 92 ? -6.691 2.094 4.666 1.00 93.81 92 HIS A CA 1
ATOM 744 C C . HIS A 1 92 ? -7.386 0.956 5.425 1.00 93.81 92 HIS A C 1
ATOM 746 O O . HIS A 1 92 ? -8.533 1.123 5.833 1.00 93.81 92 HIS A O 1
ATOM 752 N N . ALA A 1 93 ? -6.692 -0.156 5.683 1.00 92.06 93 ALA A N 1
ATOM 753 C CA . ALA A 1 93 ? -7.237 -1.296 6.428 1.00 92.06 93 ALA A CA 1
ATOM 754 C C . ALA A 1 93 ? -7.645 -0.936 7.868 1.00 92.06 93 ALA A C 1
ATOM 756 O O . ALA A 1 93 ? -8.614 -1.463 8.399 1.00 92.06 93 ALA A O 1
ATOM 757 N N . GLN A 1 94 ? -6.922 -0.017 8.511 1.00 91.94 94 GLN A N 1
ATOM 758 C CA . GLN A 1 94 ? -7.259 0.473 9.850 1.00 91.94 94 GLN A CA 1
ATOM 759 C C . GLN A 1 94 ? -8.485 1.383 9.851 1.00 91.94 94 GLN A C 1
ATOM 761 O O . GLN A 1 94 ? -9.241 1.405 10.820 1.00 91.94 94 GLN A O 1
ATOM 766 N N . LYS A 1 95 ? -8.664 2.168 8.786 1.00 94.56 95 LYS A N 1
ATOM 767 C CA . LYS A 1 95 ? -9.792 3.090 8.655 1.00 94.56 95 LYS A CA 1
ATOM 768 C C . LYS A 1 95 ? -11.090 2.368 8.291 1.00 94.56 95 LYS A C 1
ATOM 770 O O . LYS A 1 95 ? -12.159 2.828 8.688 1.00 94.56 95 LYS A O 1
ATOM 775 N N . TYR A 1 96 ? -10.997 1.279 7.533 1.00 91.69 96 TYR A N 1
ATOM 776 C CA . TYR A 1 96 ? -12.144 0.543 7.014 1.00 91.69 96 TYR A CA 1
ATOM 777 C C . TYR A 1 96 ? -12.094 -0.916 7.474 1.00 91.69 96 TYR A C 1
ATOM 779 O O . TYR A 1 96 ? -11.307 -1.714 6.967 1.00 91.69 96 TYR A O 1
ATOM 787 N N . ASP A 1 97 ? -12.939 -1.260 8.448 1.00 90.12 97 ASP A N 1
ATOM 788 C CA . ASP A 1 97 ? -12.970 -2.611 9.010 1.00 90.12 97 ASP A CA 1
ATOM 789 C C . ASP A 1 97 ? -13.340 -3.656 7.944 1.00 90.12 97 ASP A C 1
ATOM 791 O O . ASP A 1 97 ? -14.195 -3.427 7.087 1.00 90.12 97 ASP A O 1
ATOM 795 N N . GLY A 1 98 ? -12.658 -4.801 7.969 1.00 88.06 98 GLY A N 1
ATOM 796 C CA . GLY A 1 98 ? -12.806 -5.857 6.963 1.00 88.06 98 GLY A CA 1
ATOM 797 C C . GLY A 1 98 ? -12.160 -5.573 5.598 1.00 88.06 98 GLY A C 1
ATOM 798 O O . GLY A 1 98 ? -12.278 -6.410 4.697 1.00 88.06 98 GLY A O 1
ATOM 799 N N . HIS A 1 99 ? -11.459 -4.449 5.419 1.00 90.94 99 HIS A N 1
ATOM 800 C CA . HIS A 1 99 ? -10.707 -4.174 4.193 1.00 90.94 99 HIS A CA 1
ATOM 801 C C . HIS A 1 99 ? -9.323 -4.824 4.234 1.00 90.94 99 HIS A C 1
ATOM 803 O O . HIS A 1 99 ? -8.568 -4.673 5.194 1.00 90.94 99 HIS A O 1
ATOM 809 N N . HIS A 1 100 ? -8.976 -5.519 3.150 1.00 88.31 100 HIS A N 1
ATOM 810 C CA . HIS A 1 100 ? -7.733 -6.283 3.038 1.00 88.31 100 HIS A CA 1
ATOM 811 C C . HIS A 1 100 ? -6.959 -5.856 1.784 1.00 88.31 100 HIS A C 1
ATOM 813 O O . HIS A 1 100 ? -7.045 -6.524 0.752 1.00 88.31 100 HIS A O 1
ATOM 819 N N . PRO A 1 101 ? -6.244 -4.720 1.838 1.00 89.62 101 PRO A N 1
ATOM 820 C CA . PRO A 1 101 ? -5.458 -4.249 0.712 1.00 89.62 101 PRO A CA 1
ATOM 821 C C . PRO A 1 101 ? -4.224 -5.124 0.479 1.00 89.62 101 PRO A C 1
ATOM 823 O O . PRO A 1 101 ? -3.576 -5.575 1.425 1.00 89.62 101 PRO A O 1
ATOM 826 N N . VAL A 1 102 ? -3.893 -5.317 -0.794 1.00 89.44 102 VAL A N 1
ATOM 827 C CA . VAL A 1 102 ? -2.769 -6.117 -1.291 1.00 89.44 102 VAL A CA 1
ATOM 828 C C . VAL A 1 102 ? -1.805 -5.194 -2.030 1.00 89.44 102 VAL A C 1
ATOM 830 O O . VAL A 1 102 ? -2.249 -4.329 -2.783 1.00 89.44 102 VAL A O 1
ATOM 833 N N . ILE A 1 103 ? -0.500 -5.355 -1.805 1.00 89.88 103 ILE A N 1
ATOM 834 C CA . ILE A 1 103 ? 0.547 -4.595 -2.505 1.00 89.88 103 ILE A CA 1
ATOM 835 C C . ILE A 1 103 ? 1.011 -5.374 -3.730 1.00 89.88 103 ILE A C 1
ATOM 837 O O . ILE A 1 103 ? 1.217 -6.584 -3.654 1.00 89.88 103 ILE A O 1
ATOM 841 N N . TYR A 1 104 ? 1.249 -4.647 -4.812 1.00 85.00 104 TYR A N 1
ATOM 842 C CA . TYR A 1 104 ? 1.776 -5.146 -6.071 1.00 85.00 104 TYR A CA 1
ATOM 843 C C . TYR A 1 104 ? 3.082 -4.435 -6.405 1.00 85.00 104 TYR A C 1
ATOM 845 O O . TYR A 1 104 ? 3.236 -3.245 -6.126 1.00 85.00 104 TYR A O 1
ATOM 853 N N . GLU A 1 105 ? 4.009 -5.188 -6.985 1.00 85.94 105 GLU A N 1
ATOM 854 C CA . GLU A 1 105 ? 5.257 -4.711 -7.577 1.00 85.94 105 GLU A CA 1
ATOM 855 C C . GLU A 1 105 ? 5.146 -4.860 -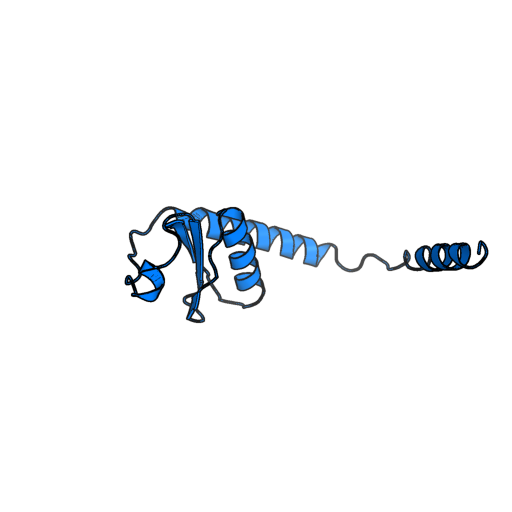9.093 1.00 85.94 105 GLU A C 1
ATOM 857 O O . GLU A 1 105 ? 4.577 -5.843 -9.575 1.00 85.94 105 GLU A O 1
ATOM 862 N N . VAL A 1 106 ? 5.664 -3.881 -9.827 1.00 75.81 106 VAL A N 1
ATOM 863 C CA . VAL A 1 106 ? 5.759 -3.900 -11.294 1.00 75.81 106 VAL A CA 1
ATOM 864 C C . VAL A 1 106 ? 7.187 -3.622 -11.702 1.00 75.81 106 VAL A C 1
ATOM 866 O O . VAL A 1 106 ? 7.836 -2.822 -10.987 1.00 75.81 106 VAL A O 1
#

Secondary structure (DSSP, 8-state):
--SSHHHHHHHGGG--------SHHHHHHHHHHHHHHHHHHHGGGS--------TTGGGS-SS-EEEEETTTTEEPPPBSSHHHHHHHHHHHHHHSTT---EEEE-

Radius of gyration: 21.28 Å; chains: 1; bounding box: 25×62×54 Å